Protein AF-A0A257PC82-F1 (afdb_monomer_lite)

Secondary structure (DSSP, 8-state):
-------------------------------HHHHHHHHHHHHHHHHHHHHHHHHHHHGGGS--THHHH---PPPPEEEE-TTS-EEEEE-S-------GGGS-HHHH--

Foldseek 3Di:
DDDDPDDDPPDDDDDPPDPDPPPPPPPPPDPVVVVVVVVVVVVVVVVVVVVVVCCVVCVVVDPPCCCVPPVDPDAWDFDADPVRHTPDTHDPDPDDDDPPVRDDVVVVPD

Structure (mmCIF, N/CA/C/O backbone):
data_AF-A0A257PC82-F1
#
_entry.id   AF-A0A257PC82-F1
#
loop_
_atom_site.group_PDB
_atom_site.id
_atom_site.type_symbol
_atom_site.label_atom_id
_atom_site.label_alt_id
_atom_site.label_comp_id
_atom_site.label_asym_id
_atom_site.label_entity_id
_atom_site.label_seq_id
_atom_site.pdbx_PDB_ins_code
_atom_site.Cartn_x
_atom_site.Cartn_y
_atom_site.Cartn_z
_atom_site.occupancy
_atom_site.B_iso_or_equiv
_atom_site.auth_seq_id
_atom_site.auth_comp_id
_atom_site.auth_asym_id
_atom_site.auth_atom_id
_atom_site.pdbx_PDB_model_num
ATOM 1 N N . MET A 1 1 ? 81.057 10.567 -86.829 1.00 43.41 1 MET A N 1
ATOM 2 C CA . MET A 1 1 ? 80.366 11.568 -85.994 1.00 43.41 1 MET A CA 1
ATOM 3 C C . MET A 1 1 ? 78.876 11.370 -86.225 1.00 43.41 1 MET A C 1
ATOM 5 O O . MET A 1 1 ? 78.429 11.611 -87.331 1.00 43.41 1 MET A O 1
ATOM 9 N N . SER A 1 2 ? 78.202 10.582 -85.384 1.00 43.69 2 SER A N 1
ATOM 10 C CA . SER A 1 2 ? 77.566 11.058 -84.137 1.00 43.69 2 SER A CA 1
ATOM 11 C C . SER A 1 2 ? 76.299 11.851 -84.488 1.00 43.69 2 SER A C 1
ATOM 13 O O . SER A 1 2 ? 76.431 12.884 -85.120 1.00 43.69 2 SER A O 1
ATOM 15 N N . THR A 1 3 ? 75.067 11.475 -84.163 1.00 54.31 3 THR A N 1
ATOM 16 C CA . THR A 1 3 ? 74.519 10.448 -83.271 1.00 54.31 3 THR A CA 1
ATOM 17 C C . THR A 1 3 ? 73.016 10.294 -83.571 1.00 54.31 3 THR A C 1
ATOM 19 O O . THR A 1 3 ? 72.387 11.205 -84.103 1.00 54.31 3 THR A O 1
ATOM 22 N N . SER A 1 4 ? 72.451 9.175 -83.103 1.00 53.97 4 SER A N 1
ATOM 23 C CA . SER A 1 4 ? 71.108 9.065 -82.502 1.00 53.97 4 SER A CA 1
ATOM 24 C C . SER A 1 4 ? 69.874 9.288 -83.388 1.00 53.97 4 SER A C 1
ATOM 26 O O . SER A 1 4 ? 69.192 10.304 -83.289 1.00 53.97 4 SER A O 1
ATOM 28 N N . ALA A 1 5 ? 69.520 8.246 -84.143 1.00 52.59 5 ALA A N 1
ATOM 29 C CA . ALA A 1 5 ? 68.131 7.821 -84.293 1.00 52.59 5 ALA A CA 1
ATOM 30 C C . ALA A 1 5 ? 67.918 6.648 -83.320 1.00 52.59 5 ALA A C 1
ATOM 32 O O . ALA A 1 5 ? 68.341 5.530 -83.603 1.00 52.59 5 ALA A O 1
ATOM 33 N N . ASP A 1 6 ? 67.362 6.931 -82.143 1.00 45.38 6 ASP A N 1
ATOM 34 C CA . ASP A 1 6 ? 66.964 5.928 -81.155 1.00 45.38 6 ASP A CA 1
ATOM 35 C C . ASP A 1 6 ? 65.840 6.487 -80.271 1.00 45.38 6 ASP A C 1
ATOM 37 O O . ASP A 1 6 ? 65.744 7.695 -80.045 1.00 45.38 6 ASP A O 1
ATOM 41 N N . SER A 1 7 ? 65.039 5.570 -79.743 1.00 57.25 7 SER A N 1
ATOM 42 C CA . SER A 1 7 ? 63.987 5.710 -78.738 1.00 57.25 7 SER A CA 1
ATOM 43 C C . SER A 1 7 ? 62.607 6.169 -79.220 1.00 57.25 7 SER A C 1
ATOM 45 O O . SER A 1 7 ? 62.168 7.315 -79.123 1.00 57.25 7 SER A O 1
ATOM 47 N N . ALA A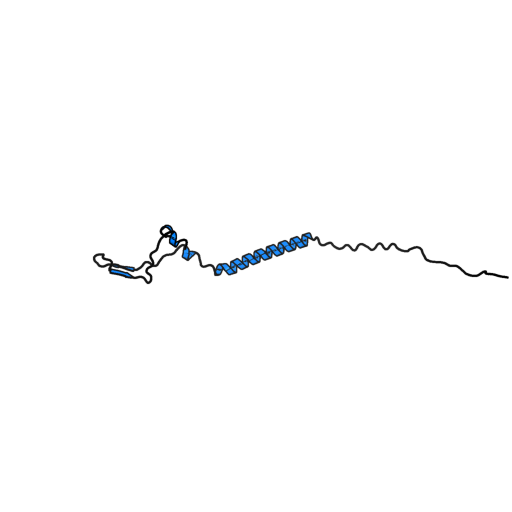 1 8 ? 61.863 5.149 -79.646 1.00 53.94 8 ALA A N 1
ATOM 48 C CA . ALA A 1 8 ? 60.435 5.025 -79.423 1.00 53.94 8 ALA A CA 1
ATOM 49 C C . ALA A 1 8 ? 60.018 5.598 -78.053 1.00 53.94 8 ALA A C 1
ATOM 51 O O . ALA A 1 8 ? 60.345 5.044 -77.008 1.00 53.94 8 ALA A O 1
ATOM 52 N N . THR A 1 9 ? 59.243 6.682 -78.068 1.00 53.56 9 THR A N 1
ATOM 53 C CA . THR A 1 9 ? 58.495 7.163 -76.900 1.00 53.56 9 THR A CA 1
ATOM 54 C C . THR A 1 9 ? 57.014 6.917 -77.161 1.00 53.56 9 THR A C 1
ATOM 56 O O . THR A 1 9 ? 56.250 7.812 -77.510 1.00 53.56 9 THR A O 1
ATOM 59 N N . ALA A 1 10 ? 56.613 5.651 -77.047 1.00 55.53 10 ALA A N 1
ATOM 60 C CA . ALA A 1 10 ? 55.216 5.275 -76.891 1.00 55.53 10 ALA A CA 1
ATOM 61 C C . ALA A 1 10 ? 54.852 5.479 -75.415 1.00 55.53 10 ALA A C 1
ATOM 63 O O . ALA A 1 10 ? 55.032 4.588 -74.590 1.00 55.53 10 ALA A O 1
ATOM 64 N N . GLY A 1 11 ? 54.397 6.679 -75.063 1.00 57.78 11 GLY A N 1
ATOM 65 C CA . GLY A 1 11 ? 53.785 6.919 -73.761 1.00 57.78 11 GLY A CA 1
ATOM 66 C C . GLY A 1 11 ? 52.313 6.511 -73.784 1.00 57.78 11 GLY A C 1
ATOM 67 O O . GLY A 1 11 ? 51.563 7.000 -74.628 1.00 57.78 11 GLY A O 1
ATOM 68 N N . PRO A 1 12 ? 51.866 5.682 -72.833 1.00 71.12 12 PRO A N 1
ATOM 69 C CA . PRO A 1 12 ? 50.528 5.853 -72.297 1.00 71.12 12 PRO A CA 1
ATOM 70 C C . PRO A 1 12 ? 50.617 6.038 -70.779 1.00 71.12 12 PRO A C 1
ATOM 72 O O . PRO A 1 12 ? 51.340 5.325 -70.083 1.00 71.1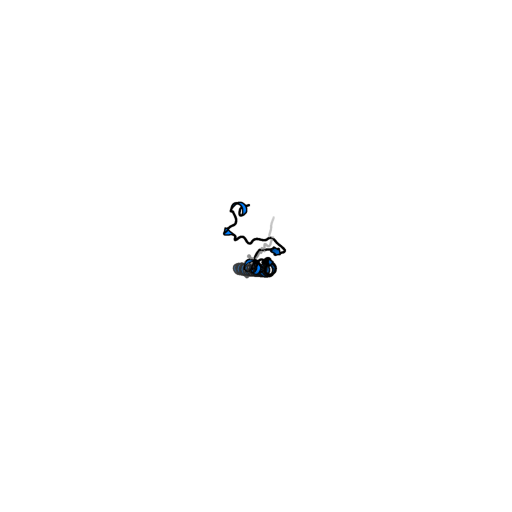2 12 PRO A O 1
ATOM 75 N N . PRO A 1 13 ? 49.833 6.972 -70.236 1.00 69.31 13 PRO A N 1
ATOM 76 C CA . PRO A 1 13 ? 48.727 6.447 -69.444 1.00 69.31 13 PRO A CA 1
ATOM 77 C C . PRO A 1 13 ? 47.363 6.989 -69.904 1.00 69.31 13 PRO A C 1
ATOM 79 O O . PRO A 1 13 ? 47.257 8.138 -70.336 1.00 69.31 13 PRO A O 1
ATOM 82 N N . PRO A 1 14 ? 46.303 6.165 -69.829 1.00 72.81 14 PRO A N 1
ATOM 83 C CA . PRO A 1 14 ? 44.949 6.566 -70.191 1.00 72.81 14 PRO A CA 1
ATOM 84 C C . PRO A 1 14 ? 44.407 7.684 -69.275 1.00 72.81 14 PRO A C 1
ATOM 86 O O . PRO A 1 14 ? 44.850 7.820 -68.131 1.00 72.81 14 PRO A O 1
ATOM 89 N N . PRO A 1 15 ? 43.421 8.470 -69.752 1.00 74.62 15 PRO A N 1
ATO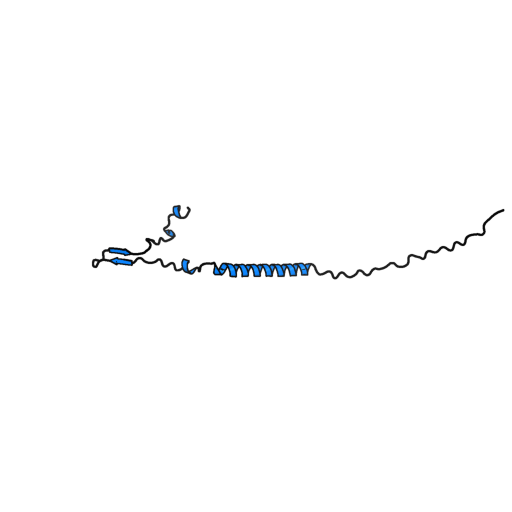M 90 C CA . PRO A 1 15 ? 42.719 9.469 -68.944 1.00 74.62 15 PRO A CA 1
ATOM 91 C C . PRO A 1 15 ? 42.095 8.827 -67.693 1.00 74.62 15 PRO A C 1
ATOM 93 O O . PRO A 1 15 ? 41.762 7.640 -67.737 1.00 74.62 15 PRO A O 1
ATOM 96 N N . PRO A 1 16 ? 41.899 9.576 -66.587 1.00 69.12 16 PRO A N 1
ATOM 97 C CA . PRO A 1 16 ? 41.342 9.028 -65.352 1.00 69.12 16 PRO A CA 1
ATOM 98 C C . PRO A 1 16 ? 39.947 8.451 -65.617 1.00 69.12 16 PRO A C 1
ATOM 100 O O . PRO A 1 16 ? 38.956 9.172 -65.754 1.00 69.12 16 PRO A O 1
ATOM 103 N N . ALA A 1 17 ? 39.888 7.127 -65.734 1.00 66.06 17 ALA A N 1
ATOM 104 C CA . ALA A 1 17 ? 38.667 6.384 -65.948 1.00 66.06 17 ALA A CA 1
ATOM 105 C C . ALA A 1 17 ? 37.917 6.264 -64.622 1.00 66.06 17 ALA A C 1
ATOM 107 O O . ALA A 1 17 ? 38.438 5.736 -63.645 1.00 66.06 17 ALA A O 1
ATOM 108 N N . GLY A 1 18 ? 36.666 6.718 -64.632 1.00 61.22 18 GLY A N 1
ATOM 109 C CA . GLY A 1 18 ? 35.674 6.347 -63.633 1.00 61.22 18 GLY A CA 1
ATOM 110 C C . GLY A 1 18 ? 35.693 7.217 -62.388 1.00 61.22 18 GLY A C 1
ATOM 111 O O . GLY A 1 18 ? 36.348 6.923 -61.404 1.00 61.22 18 GLY A O 1
ATOM 112 N N . ARG A 1 19 ? 34.863 8.260 -62.394 1.00 67.00 19 ARG A N 1
ATOM 113 C CA . ARG A 1 19 ? 34.347 8.845 -61.159 1.00 67.00 19 ARG A CA 1
ATOM 114 C C . ARG A 1 19 ? 33.358 7.825 -60.585 1.00 67.00 19 ARG A C 1
ATOM 116 O O . ARG A 1 19 ? 32.193 7.810 -60.988 1.00 67.00 19 ARG A O 1
ATOM 123 N N . ASP A 1 20 ? 33.821 6.937 -59.716 1.00 64.88 20 ASP A N 1
ATOM 124 C CA . ASP A 1 20 ? 32.992 5.969 -59.006 1.00 64.88 20 ASP A CA 1
ATOM 125 C C . ASP A 1 20 ? 31.995 6.715 -58.112 1.00 64.88 20 ASP A C 1
ATOM 127 O O . ASP A 1 20 ? 32.254 7.097 -56.972 1.00 64.88 20 ASP A O 1
ATOM 131 N N . LYS A 1 21 ? 30.795 6.943 -58.657 1.00 65.00 21 LYS A N 1
ATOM 132 C CA . LYS A 1 21 ? 29.624 7.324 -57.871 1.00 65.00 21 LYS A CA 1
ATOM 133 C C . LYS A 1 21 ? 29.231 6.112 -57.035 1.00 65.00 21 LYS A C 1
ATOM 135 O O . LYS A 1 21 ? 28.371 5.329 -57.432 1.00 65.00 21 LYS A O 1
ATOM 140 N N . ARG A 1 22 ? 29.878 5.939 -55.881 1.00 62.19 22 ARG A N 1
ATOM 141 C CA . ARG A 1 22 ? 29.440 4.959 -54.885 1.00 62.19 22 ARG A CA 1
ATOM 142 C C . ARG A 1 22 ? 27.979 5.265 -54.542 1.00 62.19 22 ARG A C 1
ATOM 144 O O . ARG A 1 22 ? 27.690 6.402 -54.153 1.00 62.19 22 ARG A O 1
ATOM 151 N N . PRO A 1 23 ? 27.045 4.309 -54.691 1.00 60.50 23 PRO A N 1
ATOM 152 C CA . PRO A 1 23 ? 25.682 4.535 -54.253 1.00 60.50 23 PRO A CA 1
ATOM 153 C C . PRO A 1 23 ? 25.733 4.776 -52.745 1.00 60.50 23 PRO A C 1
ATOM 155 O O . PRO A 1 23 ? 26.284 3.964 -51.997 1.00 60.50 23 PRO A O 1
ATOM 158 N N . LYS A 1 24 ? 25.198 5.917 -52.296 1.00 60.28 24 LYS A N 1
ATOM 159 C CA . LYS A 1 24 ? 24.954 6.159 -50.875 1.00 60.28 24 LYS A CA 1
ATOM 160 C C . LYS A 1 24 ? 23.992 5.068 -50.423 1.00 60.28 24 LYS A C 1
ATOM 162 O O . LYS A 1 24 ? 22.802 5.133 -50.713 1.00 60.28 24 LYS A O 1
ATOM 167 N N . ARG A 1 25 ? 24.538 4.021 -49.802 1.00 60.25 25 ARG A N 1
ATOM 168 C CA . ARG A 1 25 ? 23.782 2.926 -49.200 1.00 60.25 25 ARG A CA 1
ATOM 169 C C . ARG A 1 25 ? 22.828 3.599 -48.223 1.00 60.25 25 ARG A C 1
ATOM 171 O O . ARG A 1 25 ? 23.287 4.209 -47.261 1.00 60.25 25 ARG A O 1
ATOM 178 N N . GLY A 1 26 ? 21.539 3.600 -48.558 1.00 58.09 26 GLY A N 1
ATOM 179 C CA . GLY A 1 26 ? 20.499 4.189 -47.733 1.00 58.09 26 GLY A CA 1
ATOM 180 C C . GLY A 1 26 ? 20.531 3.485 -46.392 1.00 58.09 26 GLY A C 1
ATOM 181 O O . GLY A 1 26 ? 20.014 2.380 -46.260 1.00 58.09 26 GLY A O 1
ATOM 182 N N . ALA A 1 27 ? 21.204 4.094 -45.421 1.00 63.03 27 ALA A N 1
ATOM 183 C CA . ALA A 1 27 ? 21.029 3.728 -44.039 1.00 63.03 27 ALA A CA 1
ATOM 184 C C . ALA A 1 27 ? 19.557 4.013 -43.763 1.00 63.03 27 ALA A C 1
ATOM 186 O O . ALA A 1 27 ? 19.130 5.167 -43.786 1.00 63.03 27 ALA A O 1
ATOM 187 N N . THR A 1 28 ? 18.767 2.955 -43.609 1.00 65.88 28 THR A N 1
ATOM 188 C CA . THR A 1 28 ? 17.427 3.028 -43.042 1.00 65.88 28 THR A CA 1
ATOM 189 C C . THR A 1 28 ? 17.592 3.621 -41.653 1.00 65.88 28 THR A C 1
ATOM 191 O O . THR A 1 28 ? 17.866 2.903 -40.690 1.00 65.88 28 THR A O 1
ATOM 194 N N . ALA A 1 29 ? 17.544 4.949 -41.584 1.00 65.50 29 ALA A N 1
ATOM 195 C CA . ALA A 1 29 ? 17.626 5.707 -40.359 1.00 65.50 29 ALA A CA 1
ATOM 196 C C . ALA A 1 29 ? 16.376 5.342 -39.574 1.00 65.50 29 ALA A C 1
ATOM 198 O O . ALA A 1 29 ? 15.277 5.818 -39.865 1.00 65.50 29 ALA A O 1
ATOM 199 N N . ARG A 1 30 ? 16.534 4.401 -38.641 1.00 71.69 30 ARG A N 1
ATOM 200 C CA . ARG A 1 30 ? 15.486 4.105 -37.680 1.00 71.69 30 ARG A CA 1
ATOM 201 C C . ARG A 1 30 ? 15.142 5.428 -37.002 1.00 71.69 30 ARG A C 1
ATOM 203 O O . ARG A 1 30 ? 16.058 6.109 -36.535 1.00 71.69 30 ARG A O 1
ATOM 210 N N . PRO A 1 31 ? 13.870 5.842 -37.013 1.00 81.50 31 PRO A N 1
ATOM 211 C CA . PRO A 1 31 ? 13.495 7.093 -36.391 1.00 81.50 31 PRO A CA 1
ATOM 212 C C . PRO A 1 31 ? 13.843 7.040 -34.901 1.00 81.50 31 PRO A C 1
ATOM 214 O O . PRO A 1 31 ? 13.213 6.289 -34.164 1.00 81.50 31 PRO A O 1
ATOM 217 N N . LEU A 1 32 ? 14.824 7.834 -34.452 1.00 81.12 32 LEU A N 1
ATOM 218 C CA . LEU A 1 32 ? 15.237 7.895 -33.039 1.00 81.12 32 LEU A CA 1
ATOM 219 C C . LEU A 1 32 ? 14.050 8.146 -32.093 1.00 81.12 32 LEU A C 1
ATOM 221 O O . LEU A 1 32 ? 14.027 7.650 -30.973 1.00 81.12 32 LEU A O 1
ATOM 225 N N . TRP A 1 33 ? 13.019 8.863 -32.549 1.00 87.12 33 TRP A N 1
ATOM 226 C CA . TRP A 1 33 ? 11.797 9.105 -31.776 1.00 87.12 33 TRP A CA 1
ATOM 227 C C . TRP A 1 33 ? 11.009 7.827 -31.455 1.00 87.12 33 TRP A C 1
ATOM 229 O O . TRP A 1 33 ? 10.336 7.777 -30.430 1.00 87.12 33 TRP A O 1
ATOM 239 N N . LEU A 1 34 ? 11.127 6.781 -32.277 1.00 89.44 34 LEU A N 1
ATOM 240 C CA . LEU A 1 34 ? 10.502 5.482 -32.036 1.00 89.44 34 LEU A CA 1
ATOM 241 C C . LEU A 1 34 ? 11.199 4.726 -30.894 1.00 89.44 34 LEU 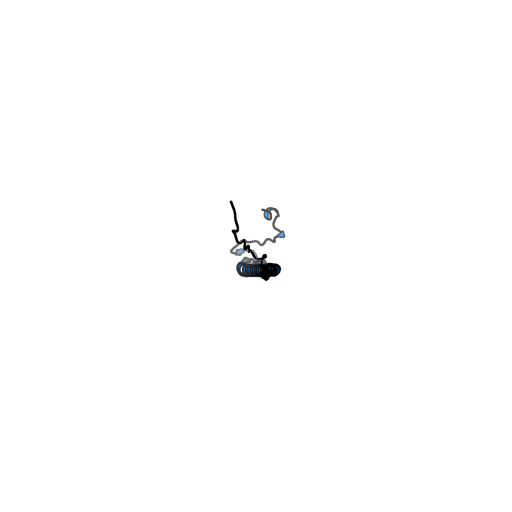A C 1
ATOM 243 O O . LEU A 1 34 ? 10.535 4.034 -30.128 1.00 89.44 34 LEU A O 1
ATOM 247 N N . GLU A 1 35 ? 12.515 4.900 -30.739 1.00 87.44 35 GLU A N 1
ATOM 248 C CA . GLU A 1 35 ? 13.279 4.343 -29.615 1.00 87.44 35 GLU A CA 1
ATOM 249 C C . GLU A 1 35 ? 12.923 5.050 -28.301 1.00 87.44 35 GLU A C 1
ATOM 251 O O . GLU A 1 35 ? 12.711 4.388 -27.286 1.00 87.44 35 GLU A O 1
ATOM 256 N N . PHE A 1 36 ? 12.749 6.377 -28.327 1.00 91.50 36 PHE A N 1
ATOM 257 C CA . PHE A 1 36 ? 12.244 7.131 -27.174 1.00 91.50 36 PHE A CA 1
ATOM 258 C C . PHE A 1 36 ? 10.805 6.753 -26.804 1.00 91.50 36 PHE A C 1
ATOM 260 O O . PHE A 1 36 ? 10.510 6.581 -25.622 1.00 91.50 36 PHE A O 1
ATOM 267 N N . LEU A 1 37 ? 9.918 6.579 -27.789 1.00 94.31 37 LEU A N 1
ATOM 268 C CA . LEU A 1 37 ? 8.544 6.116 -27.560 1.00 94.31 37 LEU A CA 1
ATOM 269 C C . LEU A 1 37 ? 8.523 4.721 -26.934 1.00 94.31 37 LEU A C 1
ATOM 271 O O . LEU A 1 37 ? 7.816 4.498 -25.954 1.00 94.31 37 LEU A O 1
ATOM 275 N N . LEU A 1 38 ? 9.330 3.799 -27.460 1.00 94.19 38 LEU A N 1
ATOM 276 C CA . LEU A 1 38 ? 9.447 2.452 -26.911 1.00 94.19 38 LEU A CA 1
ATOM 277 C C . LEU A 1 38 ? 10.000 2.478 -25.480 1.00 94.19 38 LEU A C 1
ATOM 279 O O . LEU A 1 38 ? 9.463 1.801 -24.606 1.00 94.19 38 LEU A O 1
ATOM 283 N N . GLY A 1 39 ? 11.019 3.302 -25.221 1.00 94.25 39 GLY A N 1
ATOM 284 C CA . GLY A 1 39 ? 11.566 3.514 -23.882 1.00 94.25 39 GLY A CA 1
ATOM 285 C C . GLY A 1 39 ? 10.532 4.073 -22.902 1.00 94.25 39 GLY A C 1
ATOM 286 O O . GLY A 1 39 ? 10.413 3.566 -21.789 1.00 94.25 39 GLY A O 1
ATOM 287 N N . ALA A 1 40 ? 9.732 5.056 -23.322 1.00 95.25 40 ALA A N 1
ATOM 288 C CA . ALA A 1 40 ? 8.672 5.636 -22.498 1.00 95.25 40 ALA A CA 1
ATOM 289 C C . ALA A 1 40 ? 7.570 4.616 -22.165 1.00 95.25 40 ALA A C 1
ATOM 291 O O . ALA A 1 40 ? 7.120 4.550 -21.021 1.00 95.25 40 ALA A O 1
ATOM 292 N N . VAL A 1 41 ? 7.173 3.783 -23.134 1.00 96.56 41 VAL A N 1
ATOM 293 C CA . VAL A 1 41 ? 6.189 2.710 -22.918 1.00 96.56 41 VAL A CA 1
ATOM 294 C C . VAL A 1 41 ? 6.725 1.660 -21.946 1.00 96.56 41 VAL A C 1
ATOM 296 O O . VAL A 1 41 ? 6.020 1.277 -21.014 1.00 96.56 41 VAL A O 1
ATOM 299 N N . LEU A 1 42 ? 7.975 1.221 -22.118 1.00 96.88 42 LEU A N 1
ATOM 300 C CA . LEU A 1 42 ? 8.606 0.253 -21.216 1.00 96.88 42 LEU A CA 1
ATOM 301 C C . LEU A 1 42 ? 8.755 0.809 -19.796 1.00 96.88 42 LEU A C 1
ATOM 303 O O . LEU A 1 42 ? 8.488 0.095 -18.830 1.00 96.88 42 LEU A O 1
ATOM 307 N N . LEU A 1 43 ? 9.126 2.084 -19.663 1.00 97.31 43 LEU A N 1
ATOM 308 C CA . LEU A 1 43 ? 9.240 2.749 -18.368 1.00 97.31 43 LEU A CA 1
ATOM 309 C C . LEU A 1 43 ? 7.876 2.876 -17.678 1.00 97.31 43 LEU A C 1
ATOM 311 O O . LEU A 1 43 ? 7.756 2.573 -16.491 1.00 97.31 43 LEU A O 1
ATOM 315 N N . GLY A 1 44 ? 6.841 3.270 -18.425 1.00 97.25 44 GLY A N 1
ATOM 316 C CA . GLY A 1 44 ? 5.469 3.331 -17.921 1.00 97.25 44 GLY A CA 1
ATOM 317 C C . GLY A 1 44 ? 4.969 1.963 -17.457 1.00 97.25 44 GLY A C 1
ATOM 318 O O . GLY A 1 44 ? 4.425 1.843 -16.360 1.00 97.25 44 GLY A O 1
ATOM 319 N N . LEU A 1 45 ? 5.223 0.912 -18.241 1.00 97.69 45 LEU A N 1
ATOM 320 C CA . LEU A 1 45 ? 4.863 -0.457 -17.874 1.00 97.69 45 LEU A CA 1
ATOM 321 C C . LEU A 1 45 ? 5.598 -0.918 -16.608 1.00 97.69 45 LEU A C 1
ATOM 323 O O . LEU A 1 45 ? 4.973 -1.479 -15.709 1.00 97.69 45 LEU A O 1
ATOM 327 N N . ALA A 1 46 ? 6.900 -0.643 -16.503 1.00 97.56 46 ALA A N 1
ATOM 328 C CA . ALA A 1 46 ? 7.689 -0.977 -15.321 1.00 97.56 46 ALA A CA 1
ATOM 329 C C . ALA A 1 46 ? 7.180 -0.252 -14.063 1.00 97.56 46 ALA A C 1
ATOM 331 O O . ALA A 1 46 ? 7.081 -0.866 -12.999 1.00 97.56 46 ALA A O 1
ATOM 332 N N . ALA A 1 47 ? 6.801 1.024 -14.182 1.00 97.56 47 ALA A N 1
ATOM 333 C CA . ALA A 1 47 ? 6.227 1.793 -13.080 1.00 97.56 47 ALA A CA 1
ATOM 334 C C . ALA A 1 47 ? 4.897 1.194 -12.595 1.00 97.56 47 ALA A C 1
ATOM 336 O O . ALA A 1 47 ? 4.722 0.976 -11.395 1.00 97.56 47 ALA A O 1
ATOM 337 N N . VAL A 1 48 ? 3.989 0.861 -13.520 1.00 97.69 48 VAL A N 1
ATOM 338 C CA . VAL A 1 48 ? 2.702 0.228 -13.186 1.00 97.69 48 VAL A CA 1
ATOM 339 C C . VAL A 1 48 ? 2.917 -1.135 -12.530 1.00 97.69 48 VAL A C 1
ATOM 341 O O . VAL A 1 48 ? 2.325 -1.407 -11.487 1.00 97.69 48 VAL A O 1
ATOM 344 N N . LEU A 1 49 ? 3.796 -1.974 -13.085 1.00 97.81 49 LEU A N 1
ATOM 345 C CA . LEU A 1 49 ? 4.119 -3.282 -12.508 1.00 97.81 49 LEU A CA 1
ATOM 346 C C . LEU A 1 49 ? 4.691 -3.157 -11.093 1.00 97.81 49 LEU A C 1
ATOM 348 O O . LEU A 1 49 ? 4.296 -3.908 -10.204 1.00 97.81 49 LEU A O 1
ATOM 352 N N . THR A 1 50 ? 5.573 -2.182 -10.871 1.00 97.06 50 THR A N 1
ATOM 353 C CA . THR A 1 50 ? 6.164 -1.923 -9.551 1.00 97.06 50 THR A CA 1
ATOM 354 C C . THR A 1 50 ? 5.100 -1.493 -8.546 1.00 97.06 50 THR A C 1
ATOM 356 O O . THR A 1 50 ? 5.082 -1.988 -7.421 1.00 97.06 50 THR A O 1
ATOM 359 N N . LEU A 1 51 ? 4.181 -0.612 -8.951 1.00 96.94 51 LEU A N 1
ATOM 360 C CA . LEU A 1 51 ? 3.090 -0.156 -8.093 1.00 96.94 51 LEU A CA 1
ATOM 361 C C . LEU A 1 51 ? 2.151 -1.307 -7.716 1.00 96.94 51 LEU A C 1
ATOM 363 O O . LEU A 1 51 ? 1.834 -1.485 -6.542 1.00 96.94 51 LEU A O 1
ATOM 367 N N . VAL A 1 52 ? 1.735 -2.111 -8.698 1.00 96.69 52 VAL A N 1
ATOM 368 C CA . VAL A 1 52 ? 0.879 -3.282 -8.462 1.00 96.69 52 VAL A CA 1
ATOM 369 C C . VAL A 1 52 ? 1.573 -4.268 -7.527 1.00 96.69 52 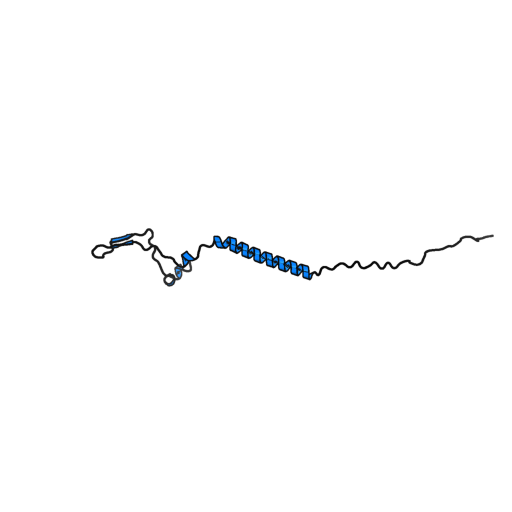VAL A C 1
ATOM 371 O O . VAL A 1 52 ? 0.964 -4.727 -6.563 1.00 96.69 52 VAL A O 1
ATOM 374 N N . PHE A 1 53 ? 2.854 -4.549 -7.766 1.00 95.75 53 PHE A N 1
ATOM 375 C CA . PHE A 1 53 ? 3.648 -5.411 -6.898 1.00 95.75 53 PHE A CA 1
ATOM 376 C C . PHE A 1 53 ? 3.693 -4.880 -5.461 1.00 95.75 53 PHE A C 1
ATOM 378 O O . PHE A 1 53 ? 3.419 -5.631 -4.527 1.00 95.75 53 PHE A O 1
ATOM 385 N N . ALA A 1 54 ? 3.963 -3.585 -5.280 1.00 94.38 54 ALA A N 1
ATOM 386 C CA . ALA A 1 54 ? 3.980 -2.954 -3.966 1.00 94.38 54 ALA A CA 1
ATOM 387 C C . ALA A 1 54 ? 2.631 -3.104 -3.250 1.00 94.38 54 ALA A C 1
ATOM 389 O O . ALA A 1 54 ? 2.604 -3.529 -2.099 1.00 94.38 54 ALA A O 1
ATOM 390 N N . VAL A 1 55 ? 1.511 -2.834 -3.928 1.00 93.88 55 VAL A N 1
ATOM 391 C CA . VAL A 1 55 ? 0.171 -2.988 -3.340 1.00 93.88 55 VAL A CA 1
ATOM 392 C C . VAL A 1 55 ? -0.087 -4.437 -2.936 1.00 93.88 55 VAL A C 1
ATOM 394 O O . VAL A 1 55 ? -0.461 -4.682 -1.795 1.00 93.88 55 VAL A O 1
ATOM 397 N N . VAL A 1 56 ? 0.164 -5.407 -3.816 1.00 92.81 56 VAL A N 1
ATOM 398 C CA . VAL A 1 56 ? -0.059 -6.834 -3.518 1.00 92.81 56 VAL A CA 1
ATOM 399 C C . VAL A 1 56 ? 0.792 -7.309 -2.338 1.00 92.81 56 VAL A C 1
ATOM 401 O O . VAL A 1 56 ? 0.342 -8.141 -1.554 1.00 92.81 56 VAL A O 1
ATOM 404 N N . MET A 1 57 ? 2.009 -6.784 -2.191 1.00 92.44 57 MET A N 1
ATOM 405 C CA . MET A 1 57 ? 2.934 -7.209 -1.140 1.00 92.44 57 MET A CA 1
ATOM 406 C C . MET A 1 57 ? 2.669 -6.509 0.203 1.00 92.44 57 MET A C 1
ATOM 408 O O . MET A 1 57 ? 2.841 -7.120 1.261 1.00 92.44 57 MET A O 1
ATOM 412 N N . LEU A 1 58 ? 2.210 -5.253 0.172 1.00 86.94 58 LEU A N 1
ATOM 413 C CA . LEU A 1 58 ? 1.978 -4.425 1.359 1.00 86.94 58 LEU A CA 1
ATOM 414 C C . LEU A 1 58 ? 0.553 -4.558 1.917 1.00 86.94 58 LEU A C 1
ATOM 416 O O . LEU A 1 58 ? 0.383 -4.592 3.133 1.00 86.94 58 LEU A O 1
ATOM 420 N N . TYR A 1 59 ? -0.460 -4.699 1.055 1.00 83.06 59 TYR A N 1
ATOM 421 C CA . TYR A 1 59 ? -1.865 -4.887 1.444 1.00 83.06 59 TYR A CA 1
ATOM 422 C C . TYR A 1 59 ? -2.097 -6.011 2.472 1.00 83.06 59 TYR A C 1
ATOM 424 O O . TYR A 1 59 ? -2.761 -5.749 3.469 1.00 83.06 59 TYR A O 1
ATOM 432 N N . PRO A 1 60 ? -1.517 -7.224 2.344 1.00 83.75 60 PRO A N 1
ATOM 433 C CA . PRO A 1 60 ? -1.708 -8.286 3.339 1.00 83.75 60 PRO A CA 1
ATOM 434 C C . PRO A 1 60 ? -0.975 -8.036 4.666 1.00 83.75 60 PRO A C 1
ATOM 436 O O . PRO A 1 60 ? -1.208 -8.752 5.636 1.00 83.75 60 PRO A O 1
ATOM 439 N N . ARG A 1 61 ? -0.051 -7.068 4.715 1.00 76.81 61 ARG A N 1
ATOM 440 C CA . ARG A 1 61 ? 0.675 -6.679 5.935 1.00 76.81 61 ARG A CA 1
ATOM 441 C C . ARG A 1 61 ? -0.013 -5.544 6.685 1.00 76.81 61 ARG A C 1
ATOM 443 O O . ARG A 1 61 ? 0.351 -5.285 7.828 1.00 76.81 61 ARG A O 1
ATOM 450 N N . LEU A 1 62 ? -0.957 -4.859 6.045 1.00 75.44 62 LEU A N 1
ATOM 451 C CA . LEU A 1 62 ? -1.711 -3.778 6.655 1.00 75.44 62 LEU A CA 1
ATOM 452 C C . LEU A 1 62 ? -2.796 -4.396 7.549 1.00 75.44 62 LEU A C 1
ATOM 454 O O . LEU A 1 62 ? -3.678 -5.086 7.031 1.00 75.44 62 LEU A O 1
ATOM 458 N N . PRO A 1 63 ? -2.736 -4.198 8.880 1.00 71.44 63 PRO A N 1
ATOM 459 C CA . PRO A 1 63 ? -3.811 -4.635 9.758 1.00 71.44 63 PRO A CA 1
ATOM 460 C C . PRO A 1 63 ? -5.113 -3.953 9.329 1.00 71.44 63 PRO A C 1
ATOM 462 O O . PRO A 1 63 ? -5.124 -2.783 8.938 1.00 71.44 63 PRO A O 1
ATOM 465 N N . ALA A 1 64 ? -6.211 -4.705 9.363 1.00 67.44 64 ALA A N 1
ATOM 466 C CA . ALA A 1 64 ? -7.515 -4.184 8.991 1.00 67.44 64 ALA A CA 1
ATOM 467 C C . ALA A 1 64 ? -7.878 -2.996 9.897 1.00 67.44 64 ALA A C 1
ATOM 469 O O . ALA A 1 64 ? -7.776 -3.073 11.121 1.00 67.44 64 ALA A O 1
ATOM 470 N N . LEU A 1 65 ? -8.343 -1.896 9.296 1.00 62.16 65 LEU A N 1
ATOM 471 C CA . LEU A 1 65 ? -8.709 -0.666 10.013 1.00 62.16 65 LEU A CA 1
ATOM 472 C C . LEU A 1 65 ? -9.937 -0.837 10.935 1.00 62.16 65 LEU A C 1
ATOM 474 O O . LEU A 1 65 ? -10.339 0.101 11.621 1.00 62.16 65 LEU A O 1
ATOM 478 N N . SER A 1 66 ? -10.517 -2.040 10.967 1.00 59.25 66 SER A N 1
ATOM 479 C CA . SER A 1 66 ? -11.631 -2.426 11.829 1.00 59.25 66 SER A CA 1
ATOM 480 C C . SER A 1 66 ? -11.303 -2.303 13.319 1.00 59.25 66 SER A C 1
ATOM 482 O O . SER A 1 66 ? -12.192 -1.984 14.100 1.00 59.25 66 SER A O 1
ATOM 484 N N . GLU A 1 67 ? -10.041 -2.474 13.728 1.00 55.31 67 GLU A N 1
ATOM 485 C CA . GLU A 1 67 ? -9.655 -2.323 15.143 1.00 55.31 67 GLU A CA 1
ATOM 486 C C . GLU A 1 67 ? -9.620 -0.862 15.614 1.00 55.31 67 GLU A C 1
ATOM 488 O O . GLU A 1 67 ? -9.778 -0.590 16.803 1.00 55.31 67 GLU A O 1
ATOM 493 N N . LEU A 1 68 ? -9.439 0.091 14.693 1.00 60.00 68 LEU A N 1
ATOM 494 C CA . LEU A 1 68 ? -9.399 1.518 15.025 1.00 60.00 68 LEU A CA 1
ATOM 495 C C . LEU A 1 68 ? -10.788 2.162 15.055 1.00 60.00 68 LEU A C 1
ATOM 497 O O . LEU A 1 68 ? -10.959 3.179 15.723 1.00 60.00 68 LEU A O 1
ATOM 501 N N . THR A 1 69 ? -11.763 1.606 14.328 1.00 59.66 69 THR A N 1
ATOM 502 C CA . THR A 1 69 ? -13.120 2.179 14.260 1.00 59.66 69 THR A CA 1
ATOM 503 C C . THR A 1 69 ? -14.067 1.563 15.286 1.00 59.66 69 THR A C 1
ATOM 505 O O . THR A 1 69 ? -14.848 2.295 15.886 1.00 59.66 69 THR A O 1
ATOM 508 N N . ASP A 1 70 ? -13.937 0.261 15.562 1.00 56.12 70 ASP A N 1
ATOM 509 C CA . ASP A 1 70 ? -14.795 -0.471 16.502 1.00 56.12 70 ASP A CA 1
ATOM 510 C C . ASP A 1 70 ? -14.013 -0.967 17.730 1.00 56.12 70 ASP A C 1
ATOM 512 O O . ASP A 1 70 ? -14.116 -2.124 18.144 1.00 56.12 70 ASP A O 1
ATOM 516 N N . TYR A 1 71 ? -13.228 -0.081 18.357 1.00 53.31 71 TYR A N 1
ATOM 517 C CA . TYR A 1 71 ? -12.631 -0.363 19.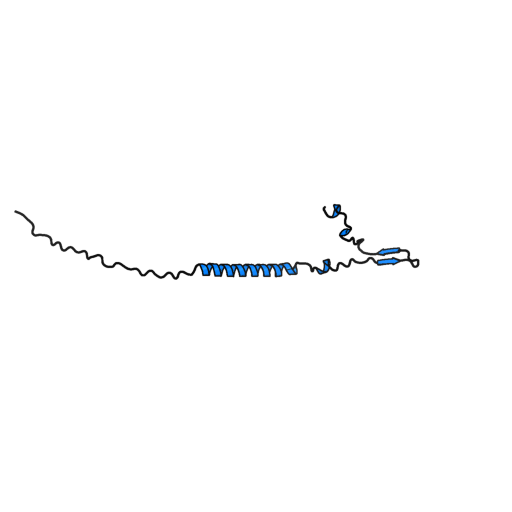664 1.00 53.31 71 TYR A CA 1
ATOM 518 C C . TYR A 1 71 ? -13.746 -0.478 20.716 1.00 53.31 71 TYR A C 1
ATOM 520 O O . TYR A 1 71 ? -14.204 0.518 21.279 1.00 53.31 71 TYR A O 1
ATOM 528 N N . ARG A 1 72 ? -14.207 -1.707 20.973 1.00 57.69 72 ARG A N 1
ATOM 529 C CA . ARG A 1 72 ? -15.043 -2.062 22.126 1.00 57.69 72 ARG A CA 1
ATOM 530 C C . ARG A 1 72 ? -14.130 -2.534 23.259 1.00 57.69 72 ARG A C 1
ATOM 532 O O . ARG A 1 72 ? -13.754 -3.702 23.268 1.00 57.69 72 ARG A O 1
ATOM 539 N N . PRO A 1 73 ? -13.741 -1.657 24.197 1.00 57.84 73 PRO A N 1
ATOM 540 C CA . PRO A 1 73 ? -12.988 -2.083 25.366 1.00 57.84 73 PRO A CA 1
ATOM 541 C C . PRO A 1 73 ? -13.838 -3.047 26.196 1.00 57.84 73 PRO A C 1
ATOM 543 O O . PRO A 1 73 ? -15.027 -2.798 26.406 1.00 57.84 73 PRO A O 1
ATOM 546 N N . ASP A 1 74 ? -13.220 -4.124 26.679 1.00 55.19 74 ASP A N 1
ATOM 547 C CA . ASP A 1 74 ? -13.864 -5.073 27.583 1.00 55.19 74 ASP A CA 1
ATOM 548 C C . ASP A 1 74 ? -14.390 -4.339 28.823 1.00 55.19 74 ASP A C 1
ATOM 550 O O . ASP A 1 74 ? -13.636 -3.719 29.579 1.00 55.19 74 ASP A O 1
ATOM 554 N N . LEU A 1 75 ? -15.709 -4.381 29.016 1.00 59.62 75 LEU A N 1
ATOM 555 C CA . LEU A 1 75 ? -16.365 -3.771 30.166 1.00 59.62 75 LEU A CA 1
ATOM 556 C C . LEU A 1 75 ? -16.163 -4.688 31.382 1.00 59.62 75 LEU A C 1
ATOM 558 O O . LEU A 1 75 ? -16.541 -5.861 31.318 1.00 59.62 75 LEU A O 1
ATOM 562 N N . PRO A 1 76 ? -15.582 -4.193 32.490 1.00 62.38 76 PRO A N 1
ATOM 563 C CA . PRO A 1 76 ? -15.389 -5.004 33.684 1.00 62.38 76 PRO A CA 1
ATOM 564 C C . PRO A 1 76 ? -16.742 -5.392 34.287 1.00 62.38 76 PRO A C 1
ATOM 566 O O . PRO A 1 76 ? -17.690 -4.602 34.307 1.00 62.38 76 PRO A O 1
ATOM 569 N N . LEU A 1 77 ? -16.823 -6.606 34.825 1.00 71.31 77 LEU A N 1
ATOM 570 C CA . LEU A 1 77 ? -18.006 -7.070 35.537 1.00 71.31 77 LEU A CA 1
ATOM 571 C C . LEU A 1 77 ? -18.089 -6.347 36.888 1.00 71.31 77 LEU A C 1
ATOM 573 O O . LEU A 1 77 ? -17.180 -6.460 37.710 1.00 71.31 77 LEU A O 1
ATOM 577 N N . ARG A 1 78 ? -19.184 -5.625 37.134 1.00 79.06 78 ARG A N 1
ATOM 578 C CA . ARG A 1 78 ? -19.471 -4.984 38.426 1.00 79.06 78 ARG A CA 1
ATOM 579 C C . ARG A 1 78 ? -20.417 -5.858 39.239 1.00 79.06 78 ARG A C 1
ATOM 581 O O . ARG A 1 78 ? -21.516 -6.156 38.779 1.00 79.06 78 ARG A O 1
ATOM 588 N N . VAL A 1 79 ? -20.005 -6.254 40.441 1.00 75.94 79 VAL A N 1
ATOM 589 C CA . VAL A 1 79 ? -20.828 -7.048 41.366 1.00 75.94 79 VAL A CA 1
ATOM 590 C C . VAL A 1 79 ? -21.391 -6.127 42.445 1.00 75.94 79 VAL A C 1
ATOM 592 O O . VAL A 1 79 ? -20.634 -5.417 43.105 1.00 75.94 79 VAL A O 1
ATOM 595 N N . TYR A 1 80 ? -22.711 -6.143 42.633 1.00 81.50 80 TYR A N 1
ATOM 596 C CA . TYR A 1 80 ? -23.422 -5.328 43.620 1.00 81.50 80 TYR A CA 1
ATOM 597 C C . TYR A 1 80 ? -24.019 -6.199 44.731 1.00 81.50 80 TYR A C 1
ATOM 599 O O . TYR A 1 80 ? -24.402 -7.345 44.501 1.00 81.50 80 TYR A O 1
ATOM 607 N N . SER A 1 81 ? -24.099 -5.642 45.938 1.00 80.75 81 SER A N 1
ATOM 608 C CA . SER A 1 81 ? -24.862 -6.192 47.060 1.00 80.75 81 SER A CA 1
ATOM 609 C C . SER A 1 81 ? -26.366 -6.035 46.814 1.00 80.75 81 SER A C 1
ATOM 611 O O . SER A 1 81 ? -26.773 -5.198 46.010 1.00 80.75 81 SER A O 1
ATOM 613 N N . ALA A 1 82 ? -27.199 -6.792 47.533 1.00 81.31 82 ALA A N 1
ATOM 614 C CA . ALA A 1 82 ? -28.659 -6.662 47.477 1.00 81.31 82 ALA A CA 1
ATOM 615 C C . ALA A 1 82 ? -29.138 -5.233 47.813 1.00 81.31 82 ALA A C 1
ATOM 617 O O . ALA A 1 82 ? -30.123 -4.766 47.253 1.00 81.31 82 ALA A O 1
ATOM 618 N N . GLU A 1 83 ? -28.371 -4.514 48.638 1.00 84.81 83 GLU A N 1
ATOM 619 C CA . GLU A 1 83 ? -28.588 -3.105 49.003 1.00 84.81 83 GLU A CA 1
ATOM 620 C C . GLU A 1 83 ? -27.980 -2.105 47.990 1.00 84.81 83 GLU A C 1
ATOM 622 O O . GLU A 1 83 ? -27.823 -0.921 48.280 1.00 84.81 83 GLU A O 1
ATOM 627 N N . GLY A 1 84 ? -27.541 -2.567 46.813 1.00 78.00 84 GLY A N 1
ATOM 628 C CA . GLY A 1 84 ? -27.017 -1.717 45.733 1.00 78.00 84 GLY A CA 1
ATOM 629 C C . GLY A 1 84 ? -25.591 -1.185 45.933 1.00 78.00 84 GLY A C 1
ATOM 630 O O . GLY A 1 84 ? -25.104 -0.404 45.117 1.00 78.00 84 GLY A O 1
ATOM 631 N N . THR A 1 85 ? -24.882 -1.612 46.982 1.00 77.44 85 THR A N 1
ATOM 632 C CA . THR A 1 85 ? -23.480 -1.218 47.220 1.00 77.44 85 THR A CA 1
ATOM 633 C C . THR A 1 85 ? -22.530 -2.044 46.341 1.00 77.44 85 THR A C 1
ATOM 635 O O . THR A 1 85 ? -22.647 -3.267 46.302 1.00 77.44 85 THR A O 1
ATOM 638 N N . LEU A 1 86 ? -21.588 -1.405 45.633 1.00 77.56 86 LEU A N 1
ATOM 639 C CA . LEU A 1 86 ? -20.591 -2.079 44.785 1.00 77.56 86 LEU A CA 1
ATOM 640 C C . LEU A 1 86 ? -19.634 -2.930 45.646 1.00 77.56 86 LEU A C 1
ATOM 642 O O . LEU A 1 86 ? -18.903 -2.390 46.472 1.00 77.56 86 LEU A O 1
ATOM 646 N N . ILE A 1 87 ? -19.632 -4.250 45.440 1.00 77.31 87 ILE A N 1
ATOM 647 C CA . ILE A 1 87 ? -18.787 -5.225 46.155 1.00 77.31 87 ILE A CA 1
ATOM 648 C C . ILE A 1 87 ? -17.404 -5.326 45.499 1.00 77.31 87 ILE A C 1
ATOM 650 O O . ILE A 1 87 ? -16.397 -5.495 46.185 1.00 77.31 87 ILE A O 1
ATOM 654 N N . GLY A 1 88 ? -17.340 -5.208 44.170 1.00 72.12 88 GLY A N 1
ATOM 655 C CA . GLY A 1 88 ? -16.082 -5.244 43.430 1.00 72.12 88 GLY A CA 1
ATOM 656 C C . GLY A 1 88 ? -16.262 -5.171 41.915 1.00 72.12 88 GLY A C 1
ATOM 657 O O . GLY A 1 88 ? -17.326 -5.492 41.382 1.00 72.12 88 GLY A O 1
ATOM 658 N N . GLU A 1 89 ? -15.203 -4.745 41.229 1.00 77.69 89 GLU A N 1
ATOM 659 C CA . GLU A 1 89 ? -15.091 -4.754 39.767 1.00 77.69 89 GLU A CA 1
ATOM 660 C C . GLU A 1 89 ? -14.074 -5.830 39.352 1.00 77.69 89 GLU A C 1
ATOM 662 O O . GLU A 1 89 ? -12.932 -5.816 39.817 1.00 77.69 89 GLU A O 1
ATOM 667 N N . PHE A 1 90 ? -14.474 -6.765 38.486 1.00 70.44 90 PHE A N 1
ATOM 668 C CA . PHE A 1 90 ? -13.632 -7.859 37.998 1.00 70.44 90 PHE A CA 1
ATOM 669 C C . PHE A 1 90 ? -13.385 -7.709 36.492 1.00 70.44 90 PHE A C 1
ATOM 671 O O . PHE A 1 90 ? -14.303 -7.801 35.678 1.00 70.44 90 PHE A O 1
ATOM 678 N N . GLY A 1 91 ? -12.124 -7.490 36.121 1.00 62.62 91 GLY A N 1
ATOM 679 C CA . GLY A 1 91 ? -11.645 -7.413 34.742 1.00 62.62 91 GLY A CA 1
ATOM 680 C C . GLY A 1 91 ? -10.123 -7.559 34.719 1.00 62.62 91 GLY A C 1
ATOM 681 O O . GLY A 1 91 ? -9.445 -7.097 35.635 1.00 62.62 91 GLY A O 1
ATOM 682 N N . VAL A 1 92 ? -9.576 -8.223 33.697 1.00 62.12 92 VAL A N 1
ATOM 683 C CA . VAL A 1 92 ? -8.138 -8.565 33.589 1.00 62.12 92 VAL A CA 1
ATOM 684 C C . VAL A 1 92 ? -7.238 -7.315 33.535 1.00 62.12 92 VAL A C 1
ATOM 686 O O . VAL A 1 92 ? -6.046 -7.384 33.829 1.00 62.12 92 VAL A O 1
ATOM 689 N N . GLN A 1 93 ? -7.799 -6.145 33.213 1.00 61.25 93 GLN A N 1
ATOM 690 C CA . GLN A 1 93 ? -7.065 -4.894 33.065 1.00 61.25 93 GLN A CA 1
ATOM 691 C C . GLN A 1 93 ? -7.809 -3.715 33.702 1.00 61.25 93 GLN A C 1
ATOM 693 O O . GLN A 1 93 ? -8.966 -3.453 33.387 1.00 61.25 93 GLN A O 1
ATOM 698 N N . ARG A 1 94 ? -7.113 -2.931 34.537 1.00 65.69 94 ARG A N 1
ATOM 699 C CA . ARG A 1 94 ? -7.574 -1.603 34.979 1.00 65.69 94 ARG A CA 1
ATOM 700 C C . ARG A 1 94 ? -7.333 -0.576 33.864 1.00 65.69 94 ARG A C 1
ATOM 702 O O . ARG A 1 94 ? -6.396 0.214 33.951 1.00 65.69 94 ARG A O 1
ATOM 709 N N . ARG A 1 95 ? -8.117 -0.623 32.782 1.00 68.38 95 ARG A N 1
ATOM 710 C CA . ARG A 1 95 ? -8.073 0.395 31.716 1.00 68.38 95 ARG A CA 1
ATOM 711 C C . ARG A 1 95 ? -9.293 1.307 31.813 1.00 68.38 95 ARG A C 1
ATOM 713 O O . ARG A 1 95 ? -10.419 0.856 31.652 1.00 68.38 95 ARG A O 1
ATOM 720 N N . THR A 1 96 ? -9.050 2.594 32.032 1.00 64.31 96 THR A N 1
ATOM 721 C CA . THR A 1 96 ? -10.067 3.644 31.905 1.00 64.31 96 THR A CA 1
ATOM 722 C C . THR A 1 96 ? -9.953 4.251 30.513 1.00 64.31 96 THR A C 1
ATOM 724 O O . THR A 1 96 ? -8.875 4.691 30.117 1.00 64.31 96 THR A O 1
ATOM 727 N N . VAL A 1 97 ? -11.051 4.272 29.758 1.00 64.44 97 VAL A N 1
ATOM 728 C CA . VAL A 1 97 ? -11.103 4.928 28.446 1.00 64.44 97 VAL A CA 1
ATOM 729 C C . VAL A 1 97 ? -11.104 6.437 28.666 1.00 64.44 97 VAL A C 1
ATOM 731 O O . VAL A 1 97 ? -12.043 6.972 29.252 1.00 64.44 97 VAL A O 1
ATOM 734 N N . VAL A 1 98 ? -10.060 7.125 28.203 1.00 71.38 98 VAL A N 1
ATOM 735 C CA . VAL A 1 98 ? -9.981 8.589 28.234 1.00 71.38 98 VAL A CA 1
ATOM 736 C C . VAL A 1 98 ? -10.087 9.107 26.797 1.00 71.38 98 VAL A C 1
ATOM 738 O O . VAL A 1 98 ? -9.229 8.785 25.975 1.00 71.38 98 VAL A O 1
ATOM 741 N N . PRO A 1 99 ? -11.131 9.885 26.464 1.00 73.56 99 PRO A N 1
ATOM 742 C CA . PRO A 1 99 ? -11.228 10.587 25.189 1.00 73.56 99 PRO A CA 1
ATOM 743 C C . PRO A 1 99 ? -9.977 11.427 24.900 1.00 73.56 99 PRO A C 1
ATOM 745 O O . PRO A 1 99 ? -9.473 12.108 25.791 1.00 73.56 99 PRO A O 1
ATOM 748 N N . PHE A 1 100 ? -9.521 11.451 23.643 1.00 70.69 100 PHE A N 1
ATOM 749 C CA . PHE A 1 100 ? -8.300 12.167 23.237 1.00 70.69 100 PHE A CA 1
ATOM 750 C C . PHE A 1 100 ? -8.293 13.654 23.647 1.00 70.69 100 PHE A C 1
ATOM 752 O O . PHE A 1 100 ? -7.260 14.192 24.034 1.00 70.69 100 PHE A O 1
ATOM 759 N N . ALA A 1 101 ? -9.459 14.307 23.634 1.00 76.00 101 ALA A N 1
ATOM 760 C CA . ALA A 1 101 ? -9.619 15.708 24.030 1.00 76.00 101 ALA A CA 1
ATOM 761 C C . ALA A 1 101 ? -9.340 15.984 25.521 1.00 76.00 101 ALA A C 1
ATOM 763 O O . ALA A 1 101 ? -9.111 17.132 25.892 1.00 76.00 101 ALA A O 1
ATOM 764 N N . LEU A 1 102 ? -9.363 14.954 26.373 1.00 75.88 102 LEU A N 1
ATOM 765 C CA . LEU A 1 102 ? -9.133 15.067 27.816 1.00 75.88 102 LEU A CA 1
ATOM 766 C C . LEU A 1 102 ? -7.677 14.768 28.210 1.00 75.88 102 LEU A C 1
ATOM 768 O O . LEU A 1 102 ? -7.349 14.806 29.395 1.00 75.88 102 LEU A O 1
ATOM 772 N N . ILE A 1 103 ? -6.798 14.485 27.241 1.00 79.31 103 ILE A N 1
ATOM 773 C CA . ILE A 1 103 ? -5.379 14.218 27.494 1.00 79.31 103 ILE A CA 1
ATOM 774 C C . ILE A 1 103 ? -4.623 15.556 27.615 1.00 79.31 103 ILE A C 1
ATOM 776 O O . ILE A 1 103 ? -4.634 16.355 26.669 1.00 79.31 103 ILE A O 1
ATOM 780 N N . PRO A 1 104 ? -3.932 15.821 28.741 1.00 84.69 104 PRO A N 1
ATOM 781 C CA . PRO A 1 104 ? -3.163 17.050 28.915 1.00 84.69 104 PRO A CA 1
ATOM 782 C C . PRO A 1 104 ? -2.119 17.251 27.798 1.00 84.69 104 PRO A C 1
ATOM 784 O O . PRO A 1 104 ? -1.499 16.287 27.355 1.00 84.69 104 PRO A O 1
ATOM 787 N N . PRO A 1 105 ? -1.877 18.486 27.324 1.00 75.62 105 PRO A N 1
ATOM 788 C CA . PRO A 1 105 ? -0.894 18.757 26.266 1.00 75.62 105 PRO A CA 1
ATOM 789 C C . PRO A 1 105 ? 0.518 18.261 26.611 1.00 75.62 105 PRO A C 1
ATOM 791 O O . PRO A 1 105 ? 1.201 17.730 25.747 1.00 75.62 105 PRO A O 1
ATOM 794 N N . GLN A 1 106 ? 0.914 18.316 27.888 1.00 77.12 106 GLN A N 1
ATOM 795 C CA . GLN A 1 106 ? 2.249 17.897 28.337 1.00 77.12 106 GLN A CA 1
ATOM 796 C C . GLN A 1 106 ? 2.539 16.404 28.111 1.00 77.12 106 GLN A C 1
ATOM 798 O O . GLN A 1 106 ? 3.694 16.026 27.982 1.00 77.12 106 GLN A O 1
ATOM 803 N N . VAL A 1 107 ? 1.504 15.556 28.068 1.00 79.38 107 VAL A N 1
ATOM 804 C CA . VAL A 1 107 ? 1.627 14.122 27.742 1.00 79.38 107 VAL A CA 1
ATOM 805 C C . VAL A 1 107 ? 1.364 13.828 26.264 1.00 79.38 107 VAL A C 1
ATOM 807 O O . VAL A 1 107 ? 1.668 12.732 25.810 1.00 79.38 107 VAL A O 1
ATOM 810 N N . ARG A 1 108 ? 0.814 14.784 25.502 1.00 67.19 108 ARG A N 1
ATOM 811 C CA . ARG A 1 108 ? 0.621 14.652 24.047 1.00 67.19 108 ARG A CA 1
ATOM 812 C C . ARG A 1 108 ? 1.895 14.946 23.250 1.00 67.19 108 ARG A C 1
ATOM 814 O O . ARG A 1 108 ? 2.000 14.482 22.122 1.00 67.19 108 ARG A O 1
ATOM 821 N N . GLU A 1 109 ? 2.812 15.725 23.817 1.00 63.25 109 GLU A N 1
ATOM 822 C CA . GLU A 1 109 ? 3.974 16.303 23.120 1.00 63.25 109 GLU A CA 1
ATOM 823 C C . GLU A 1 109 ? 5.333 15.761 23.615 1.00 63.25 109 GLU A C 1
ATOM 825 O O . GLU A 1 109 ? 6.369 16.335 23.286 1.00 63.25 109 GLU A O 1
ATOM 830 N N . ALA A 1 110 ? 5.335 14.688 24.414 1.00 54.97 110 ALA A N 1
ATOM 831 C CA . ALA A 1 110 ? 6.543 14.051 24.953 1.00 54.97 110 ALA A CA 1
ATOM 832 C C . ALA A 1 110 ? 7.156 13.007 24.006 1.00 54.97 110 ALA A C 1
ATOM 834 O O . ALA A 1 110 ? 6.384 12.328 23.288 1.00 54.97 110 ALA A O 1
#

Radius of gyration: 49.08 Å; chains: 1; bounding box: 109×27×135 Å

Sequence (110 aa):
MSTSADSATAGPPPPPAGRDKRPKRGATARPLWLEFLLGAVLLGLAAVLTLVFAVVMLYPRLPALSELTDYRPDLPLRVYSAEGTLIGEFGVQRRTVVPFALIPPQVREA

pLDDT: mean 73.44, std 14.7, range [43.41, 97.81]